Protein AF-A0A7N2MBX5-F1 (afdb_monomer_lite)

Secondary structure (DSSP, 8-state):
--SHHHHHHIIIIIS--S-TT---GGG---HHHHHHHHHHTTPEEEEEEEEEEETTTTEEEEES--SS--EEEEE------TT---

Radius of gyration: 18.16 Å; chains: 1; bounding box: 46×30×48 Å

Organism: Quercus lobata (NCBI:txid97700)

InterPro domains:
  IPR029063 S-adenosyl-L-methionine-dependent methyltransferase superfamily [G3DSA:3.40.50.150] (1-75)
  IPR029063 S-adenosyl-L-methionine-dependent methyltransferase superfamily [SSF53335] (4-70)

pLDDT: mean 77.27, std 16.81, range [38.38, 95.44]

Foldseek 3Di:
DPVAVVVVCCCVPVVVVDDPPPDDVVPDDDPVNVCVVCVVVQKHWDDKWDWDADPVVRDIDTHNDPPHHMDTDIDHDDPPPPPDDD

Structure (mmCIF, N/CA/C/O backbone):
data_AF-A0A7N2MBX5-F1
#
_entry.id   AF-A0A7N2MBX5-F1
#
loop_
_atom_site.group_PDB
_atom_site.id
_atom_site.type_symbol
_atom_site.label_atom_id
_atom_site.label_alt_id
_atom_site.label_comp_id
_atom_site.label_asym_id
_atom_site.label_entity_id
_atom_site.label_seq_id
_atom_site.pdbx_PDB_ins_code
_atom_site.Cartn_x
_atom_site.Cartn_y
_atom_site.Cartn_z
_atom_site.occupancy
_atom_site.B_iso_or_equiv
_atom_site.auth_seq_id
_atom_site.auth_comp_id
_atom_site.auth_asym_id
_atom_site.auth_atom_id
_atom_site.pdbx_PDB_model_num
ATOM 1 N N . MET A 1 1 ? 10.860 8.620 -3.571 1.00 45.50 1 MET A N 1
ATOM 2 C CA . MET A 1 1 ? 10.610 8.588 -5.034 1.00 45.50 1 MET A CA 1
ATOM 3 C C . MET A 1 1 ? 11.853 8.159 -5.837 1.00 45.50 1 MET A C 1
ATOM 5 O O . MET A 1 1 ? 12.306 8.912 -6.689 1.00 45.50 1 MET A O 1
ATOM 9 N N . ARG A 1 2 ? 12.468 6.991 -5.582 1.00 38.38 2 ARG A N 1
ATOM 10 C CA . ARG A 1 2 ? 13.639 6.539 -6.383 1.00 38.38 2 ARG A CA 1
ATOM 11 C C . ARG A 1 2 ? 13.613 5.064 -6.810 1.00 38.38 2 ARG A C 1
ATOM 13 O O . ARG A 1 2 ? 14.277 4.726 -7.776 1.00 38.38 2 ARG A O 1
ATOM 20 N N . SER A 1 3 ? 12.821 4.212 -6.167 1.00 44.28 3 SER A N 1
ATOM 21 C CA . SER A 1 3 ? 12.747 2.764 -6.438 1.00 44.28 3 SER A CA 1
ATOM 22 C C . SER A 1 3 ? 11.567 2.339 -7.334 1.00 44.28 3 SER A C 1
ATOM 24 O O . SER A 1 3 ? 11.576 1.237 -7.872 1.00 44.28 3 SER A O 1
ATOM 26 N N . TYR A 1 4 ? 10.583 3.219 -7.547 1.00 53.91 4 TYR A N 1
ATOM 27 C CA . TYR A 1 4 ? 9.318 2.926 -8.247 1.00 53.91 4 TYR A CA 1
ATOM 28 C C . TYR A 1 4 ? 9.466 2.796 -9.767 1.00 53.91 4 TYR A C 1
ATOM 30 O O . TYR A 1 4 ? 8.946 1.870 -10.388 1.00 53.91 4 TYR A O 1
ATOM 38 N N . ALA A 1 5 ? 10.222 3.716 -10.372 1.00 56.84 5 ALA A N 1
ATOM 39 C CA . ALA A 1 5 ? 10.408 3.744 -11.818 1.00 56.84 5 ALA A CA 1
ATOM 40 C C . ALA A 1 5 ? 11.153 2.503 -12.319 1.00 56.84 5 ALA A C 1
ATOM 42 O O . ALA A 1 5 ? 10.839 1.968 -13.377 1.00 56.84 5 ALA A O 1
ATOM 43 N N . THR A 1 6 ? 12.096 1.999 -11.526 1.00 58.12 6 THR A N 1
ATOM 44 C CA . THR A 1 6 ? 12.906 0.832 -11.876 1.00 58.12 6 THR A CA 1
ATOM 45 C C . THR A 1 6 ? 12.080 -0.455 -11.904 1.00 58.12 6 THR A C 1
ATOM 47 O O . THR A 1 6 ? 12.295 -1.285 -12.782 1.00 58.12 6 THR A O 1
ATOM 50 N N . ALA A 1 7 ? 11.112 -0.615 -10.993 1.00 63.28 7 ALA A N 1
ATOM 51 C CA . ALA A 1 7 ? 10.255 -1.801 -10.934 1.00 63.28 7 ALA A CA 1
ATOM 52 C C . ALA A 1 7 ? 9.264 -1.861 -12.109 1.00 63.28 7 ALA A C 1
ATOM 54 O O . ALA A 1 7 ? 9.115 -2.910 -12.735 1.00 63.28 7 ALA A O 1
ATOM 55 N N . ILE A 1 8 ? 8.650 -0.726 -12.457 1.00 60.72 8 ILE A N 1
ATOM 56 C CA . ILE A 1 8 ? 7.748 -0.620 -13.615 1.00 60.72 8 ILE A CA 1
ATOM 57 C C . ILE A 1 8 ? 8.524 -0.820 -14.918 1.00 60.72 8 ILE A C 1
ATOM 59 O O . ILE A 1 8 ? 8.106 -1.607 -15.763 1.00 60.72 8 ILE A O 1
ATOM 63 N N . VAL A 1 9 ? 9.695 -0.186 -15.062 1.00 63.06 9 VAL A N 1
ATOM 64 C CA . VAL A 1 9 ? 10.533 -0.366 -16.255 1.00 63.06 9 VAL A CA 1
ATOM 65 C C . VAL A 1 9 ? 11.017 -1.816 -16.373 1.00 63.06 9 VAL A C 1
ATOM 67 O O . VAL A 1 9 ? 11.013 -2.372 -17.467 1.00 63.06 9 VAL A O 1
ATOM 70 N N . ALA A 1 10 ? 11.364 -2.485 -15.270 1.00 63.53 10 ALA A N 1
ATOM 71 C CA . ALA A 1 10 ? 11.707 -3.906 -15.304 1.00 63.53 10 ALA A CA 1
ATOM 72 C C . ALA A 1 10 ? 10.513 -4.790 -15.724 1.00 63.53 10 ALA A C 1
ATOM 74 O O . ALA A 1 10 ? 10.673 -5.675 -16.565 1.00 63.53 10 ALA A O 1
ATOM 75 N N . ALA A 1 11 ? 9.310 -4.537 -15.202 1.00 62.59 11 ALA A N 1
ATOM 76 C CA . ALA A 1 11 ? 8.111 -5.312 -15.534 1.00 62.59 11 ALA A CA 1
ATOM 77 C C . ALA A 1 11 ? 7.625 -5.098 -16.983 1.00 62.59 11 ALA A C 1
ATOM 79 O O . ALA A 1 11 ? 7.274 -6.065 -17.663 1.00 62.59 11 ALA A O 1
ATOM 80 N N . GLU A 1 12 ? 7.641 -3.855 -17.476 1.00 60.78 12 GLU A N 1
ATOM 81 C CA . GLU A 1 12 ? 7.193 -3.507 -18.831 1.00 60.78 12 GLU A CA 1
ATOM 82 C C . GLU A 1 12 ? 8.250 -3.798 -19.910 1.00 60.78 12 GLU A C 1
ATOM 84 O O . GLU A 1 12 ? 7.901 -4.268 -20.993 1.00 60.78 12 GLU A O 1
ATOM 89 N N . TYR A 1 13 ? 9.539 -3.538 -19.641 1.00 56.22 13 TYR A N 1
ATOM 90 C CA . TYR A 1 13 ? 10.595 -3.590 -20.666 1.00 56.22 13 TYR A CA 1
ATOM 91 C C . TYR A 1 13 ? 11.498 -4.827 -20.585 1.00 56.22 13 TYR A C 1
ATOM 93 O O . TYR A 1 13 ? 12.033 -5.221 -21.620 1.00 56.22 13 TYR A O 1
ATOM 101 N N . LEU A 1 14 ? 11.681 -5.449 -19.410 1.00 59.00 14 LEU A N 1
ATOM 102 C CA . LEU A 1 14 ? 12.538 -6.641 -19.268 1.00 59.00 14 LEU A CA 1
ATOM 103 C C . LEU A 1 14 ? 11.746 -7.951 -19.199 1.00 59.00 14 LEU A C 1
ATOM 105 O O . LEU A 1 14 ? 12.218 -8.964 -19.708 1.00 59.00 14 LEU A O 1
ATOM 109 N N . LEU A 1 15 ? 10.557 -7.946 -18.589 1.00 61.97 15 LEU A N 1
ATOM 110 C CA . LEU A 1 15 ? 9.775 -9.166 -18.347 1.00 61.97 15 LEU A CA 1
ATOM 111 C C . LEU A 1 15 ? 8.607 -9.382 -19.328 1.00 61.97 15 LEU A C 1
ATOM 113 O O . LEU A 1 15 ? 8.069 -10.486 -19.365 1.00 61.97 15 LEU A O 1
ATOM 117 N N . LEU A 1 16 ? 8.231 -8.379 -20.139 1.00 58.81 16 LEU A N 1
ATOM 118 C CA . LEU A 1 16 ? 7.086 -8.426 -21.077 1.00 58.81 16 LEU A CA 1
ATOM 119 C C . LEU A 1 16 ? 5.747 -8.806 -20.412 1.00 58.81 16 LEU A C 1
ATOM 121 O O . LEU A 1 16 ? 4.846 -9.332 -21.064 1.00 58.81 16 LEU A O 1
ATOM 125 N N . TRP A 1 17 ? 5.589 -8.549 -19.114 1.00 62.91 17 TRP A N 1
ATOM 126 C CA . TRP A 1 17 ? 4.383 -8.941 -18.379 1.00 62.91 17 TRP A CA 1
ATOM 127 C C . TRP A 1 17 ? 3.183 -8.027 -18.649 1.00 62.91 17 TRP A C 1
ATOM 129 O O . TRP A 1 17 ? 2.054 -8.420 -18.361 1.00 62.91 17 TRP A O 1
ATOM 139 N N . LEU A 1 18 ? 3.403 -6.835 -19.218 1.00 54.38 18 LEU A N 1
ATOM 140 C CA . LEU A 1 18 ? 2.354 -5.856 -19.504 1.00 54.38 18 LEU A CA 1
ATOM 141 C C . LEU A 1 18 ? 2.566 -5.154 -20.864 1.00 54.38 18 LEU A C 1
ATOM 143 O O . LEU A 1 18 ? 3.713 -4.953 -21.277 1.00 54.38 18 LEU A O 1
ATOM 147 N N . PRO A 1 19 ? 1.485 -4.772 -21.578 1.00 52.50 19 PRO A N 1
ATOM 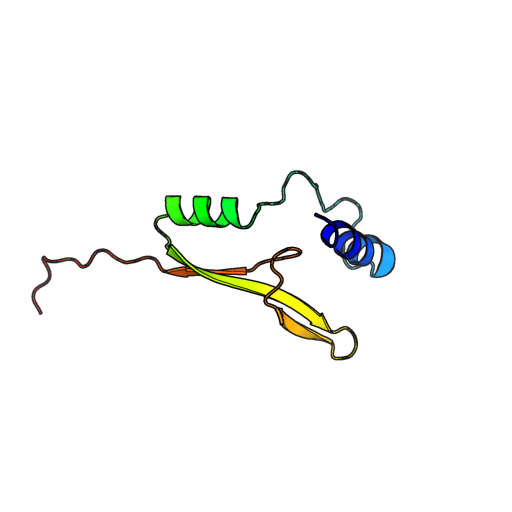148 C CA . PRO A 1 19 ? 1.559 -3.977 -22.804 1.00 52.50 19 PRO A CA 1
ATOM 149 C C . PRO A 1 19 ? 2.189 -2.598 -22.568 1.00 52.50 19 PRO A C 1
ATOM 151 O O . PRO A 1 19 ? 1.979 -1.969 -21.538 1.00 52.50 19 PRO A O 1
ATOM 154 N N . LYS A 1 20 ? 2.927 -2.087 -23.557 1.00 54.06 20 LYS A N 1
ATOM 155 C CA . LYS A 1 20 ? 3.594 -0.778 -23.467 1.00 54.06 20 LYS A CA 1
ATOM 156 C C . LYS A 1 20 ? 2.579 0.350 -23.237 1.00 54.06 20 LYS A C 1
ATOM 158 O O . LYS A 1 20 ? 1.621 0.466 -23.996 1.00 54.06 20 LYS A O 1
ATOM 163 N N . GLY A 1 21 ? 2.845 1.214 -22.254 1.00 58.78 21 GLY A N 1
ATOM 164 C CA . GLY A 1 21 ? 2.057 2.427 -22.000 1.00 58.78 21 GLY A CA 1
ATOM 165 C C . GLY A 1 21 ? 0.859 2.250 -21.062 1.00 58.78 21 GLY A C 1
ATOM 166 O O . GLY A 1 21 ? 0.041 3.158 -20.969 1.00 58.78 21 GLY A O 1
ATOM 167 N N . THR A 1 22 ? 0.740 1.116 -20.361 1.00 54.34 22 THR A N 1
ATOM 168 C CA . THR A 1 22 ? -0.342 0.891 -19.383 1.00 54.34 22 THR A CA 1
ATOM 169 C C . THR A 1 22 ? -0.192 1.673 -18.079 1.00 54.34 22 THR A C 1
ATOM 171 O O . THR A 1 22 ? -1.177 1.833 -17.363 1.00 54.34 22 THR A O 1
ATOM 174 N N . HIS A 1 23 ? 0.999 2.184 -17.759 1.00 56.69 23 HIS A N 1
ATOM 175 C CA . HIS A 1 23 ? 1.203 3.011 -16.571 1.00 56.69 23 HIS A CA 1
ATOM 176 C C . HIS A 1 23 ? 1.160 4.504 -16.914 1.00 56.69 23 HIS A C 1
ATOM 178 O O . HIS A 1 23 ? 2.163 5.107 -17.301 1.00 56.69 23 HIS A O 1
ATOM 184 N N . GLU A 1 24 ? -0.006 5.122 -16.720 1.00 57.12 24 GLU A N 1
ATOM 185 C CA . GLU A 1 24 ? -0.085 6.572 -16.558 1.00 57.12 24 GLU A CA 1
ATOM 186 C C . GLU A 1 24 ? 0.478 6.958 -15.181 1.00 57.12 24 GLU A C 1
ATOM 188 O O . GLU A 1 24 ? -0.119 6.689 -14.138 1.00 57.12 24 GLU A O 1
ATOM 193 N N . TRP A 1 25 ? 1.638 7.616 -15.180 1.00 51.69 25 TRP A N 1
ATOM 194 C CA . TRP A 1 25 ? 2.335 8.115 -13.987 1.00 51.69 25 TRP A CA 1
ATOM 195 C C . TRP A 1 25 ? 1.484 9.045 -13.103 1.00 51.69 25 TRP A C 1
ATOM 197 O O . TRP A 1 25 ? 1.758 9.185 -11.915 1.00 51.69 25 TRP A O 1
ATOM 207 N N . SER A 1 26 ? 0.451 9.660 -13.677 1.00 51.91 26 SER A N 1
ATOM 208 C CA . SER A 1 26 ? -0.509 10.575 -13.048 1.00 51.91 26 SER A CA 1
ATOM 209 C C . SER A 1 26 ? -1.577 9.893 -12.190 1.00 51.91 26 SER A C 1
ATOM 211 O O . SER A 1 26 ? -2.242 10.576 -11.419 1.00 51.91 26 SER A O 1
ATOM 213 N N . SER A 1 27 ? -1.761 8.576 -12.309 1.00 58.44 27 SER A N 1
ATOM 214 C CA . SER A 1 27 ? -2.857 7.854 -11.640 1.00 58.44 27 SER A CA 1
ATOM 215 C C . SER A 1 27 ? -2.447 7.168 -10.330 1.00 58.44 27 SER A C 1
ATOM 217 O O . SER A 1 27 ? -3.226 6.401 -9.763 1.00 58.44 27 SER A O 1
ATOM 219 N N . PHE A 1 28 ? -1.226 7.406 -9.842 1.00 67.12 28 PHE A N 1
ATOM 220 C CA . PHE A 1 28 ? -0.721 6.727 -8.651 1.00 67.12 28 PHE A CA 1
ATOM 221 C C . PHE A 1 28 ? -1.089 7.459 -7.365 1.00 67.12 28 PHE A C 1
ATOM 223 O O . PHE A 1 28 ? -0.542 8.508 -7.040 1.00 67.12 28 PHE A O 1
ATOM 230 N N . LEU A 1 29 ? -2.000 6.833 -6.625 1.00 79.81 29 LEU A N 1
ATOM 231 C CA . LEU A 1 29 ? -2.383 7.199 -5.270 1.00 79.81 29 LEU A CA 1
ATOM 232 C C . LEU A 1 29 ? -1.197 7.010 -4.311 1.00 79.81 29 LEU A C 1
ATOM 234 O O . LEU A 1 29 ? -0.525 5.979 -4.347 1.00 79.81 29 LEU A O 1
ATOM 238 N N . THR A 1 30 ? -0.952 7.978 -3.435 1.00 86.88 30 THR A N 1
ATOM 239 C CA . THR A 1 30 ? 0.001 7.855 -2.321 1.00 86.88 30 THR A CA 1
ATOM 240 C C . THR A 1 30 ? -0.614 7.103 -1.130 1.00 86.88 30 THR A C 1
ATOM 242 O O . THR A 1 30 ? -1.843 7.060 -0.993 1.00 86.88 30 THR A O 1
ATOM 245 N N . PRO A 1 31 ? 0.201 6.522 -0.227 1.00 89.00 31 PRO A N 1
ATOM 246 C CA . PRO A 1 31 ? -0.290 5.940 1.024 1.00 89.00 31 PRO A CA 1
ATOM 247 C C . PRO A 1 31 ? -1.167 6.901 1.836 1.00 89.00 31 PRO A C 1
ATOM 249 O O . PRO A 1 31 ? -2.214 6.512 2.353 1.00 89.00 31 PRO A O 1
ATOM 252 N N . GLU A 1 32 ? -0.766 8.168 1.918 1.00 90.12 32 GLU A N 1
ATOM 253 C CA . GLU A 1 32 ? -1.474 9.212 2.653 1.00 90.12 32 GLU A CA 1
ATOM 254 C C . GLU A 1 32 ? -2.832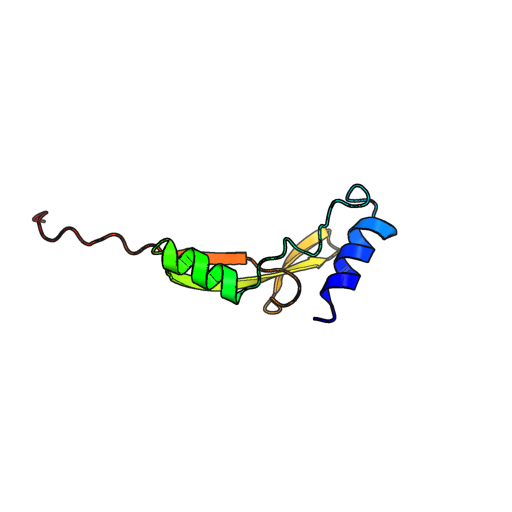 9.522 2.016 1.00 90.12 32 GLU A C 1
ATOM 256 O O . GLU A 1 32 ? -3.844 9.597 2.717 1.00 90.12 32 GLU A O 1
ATOM 261 N N . GLU A 1 33 ? -2.891 9.639 0.688 1.00 90.44 33 GLU A N 1
ATOM 262 C CA . GLU A 1 33 ? -4.154 9.837 -0.026 1.00 90.44 33 GLU A CA 1
ATOM 263 C C . GLU A 1 33 ? -5.080 8.625 0.116 1.00 90.44 33 GLU A C 1
ATOM 265 O O . GLU A 1 33 ? -6.283 8.802 0.314 1.00 90.44 33 GLU A O 1
ATOM 270 N N . LEU A 1 34 ? -4.546 7.396 0.098 1.00 91.00 34 LEU A N 1
ATOM 271 C CA . LEU A 1 34 ? -5.345 6.199 0.370 1.00 91.00 34 LEU A CA 1
ATOM 272 C C . LEU A 1 34 ? -5.955 6.247 1.774 1.00 91.00 34 LEU A C 1
ATOM 274 O O . LEU A 1 34 ? -7.145 5.967 1.935 1.00 91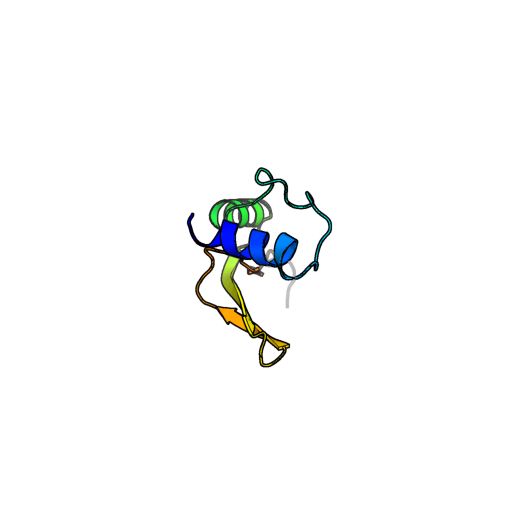.00 34 LEU A O 1
ATOM 278 N N . VAL A 1 35 ? -5.167 6.613 2.789 1.00 93.44 35 VAL A N 1
ATOM 279 C CA . VAL A 1 35 ? -5.663 6.754 4.164 1.00 93.44 35 VAL A CA 1
ATOM 280 C C . VAL A 1 35 ? -6.796 7.776 4.220 1.00 93.44 35 VAL A C 1
ATOM 282 O O . VAL A 1 35 ? -7.836 7.480 4.806 1.00 93.44 35 VAL A O 1
ATOM 285 N N . LEU A 1 36 ? -6.640 8.933 3.574 1.00 94.19 36 LEU A N 1
ATOM 286 C CA . LEU A 1 36 ? -7.675 9.969 3.532 1.00 94.19 36 LEU A CA 1
ATOM 287 C C . LEU A 1 36 ? -8.954 9.485 2.834 1.00 94.19 36 LEU A C 1
ATOM 289 O O . LEU A 1 36 ? -10.051 9.699 3.349 1.00 94.19 36 LEU A O 1
ATOM 293 N N . ILE A 1 37 ? -8.838 8.792 1.698 1.00 93.31 37 ILE A N 1
ATOM 294 C CA . ILE A 1 37 ? -9.988 8.210 0.986 1.00 93.31 37 ILE A CA 1
ATOM 295 C C . ILE A 1 37 ? -10.729 7.210 1.882 1.00 93.31 37 ILE A C 1
ATOM 297 O O . ILE A 1 37 ? -11.955 7.269 2.003 1.00 93.31 37 ILE A O 1
ATOM 301 N N . LEU A 1 38 ? -9.997 6.312 2.546 1.00 93.38 38 LEU A N 1
ATOM 302 C CA . LEU A 1 38 ? -10.583 5.313 3.438 1.00 93.38 38 LEU A CA 1
ATOM 303 C C . LEU A 1 38 ? -11.240 5.966 4.662 1.00 93.38 38 LEU A C 1
ATOM 305 O O . LEU A 1 38 ? -12.353 5.591 5.032 1.00 93.38 38 LEU A O 1
ATOM 309 N N . GLN A 1 39 ? -10.613 6.989 5.243 1.00 92.31 39 GLN A N 1
ATOM 310 C CA . GLN A 1 39 ? -11.185 7.757 6.349 1.00 92.31 39 GLN A CA 1
ATOM 311 C C . GLN A 1 39 ? -12.493 8.449 5.951 1.00 92.31 39 GLN A C 1
ATOM 313 O O . GLN A 1 39 ? -13.481 8.324 6.676 1.00 92.31 39 GLN A O 1
ATOM 318 N N . HIS A 1 40 ? -12.548 9.097 4.782 1.00 93.75 40 HIS A N 1
ATOM 319 C CA . HIS A 1 40 ? -13.788 9.676 4.251 1.00 93.75 40 HIS A CA 1
ATOM 320 C C . HIS A 1 40 ? -14.881 8.620 4.018 1.00 93.75 40 HIS A C 1
ATOM 322 O O . HIS A 1 40 ? -16.067 8.901 4.182 1.00 93.75 40 HIS A O 1
ATOM 328 N N . ALA A 1 41 ? -14.497 7.378 3.716 1.00 92.25 41 ALA A N 1
ATOM 329 C CA . ALA A 1 41 ? -15.407 6.238 3.611 1.00 92.25 41 ALA A CA 1
ATOM 330 C C . ALA A 1 41 ? -15.796 5.608 4.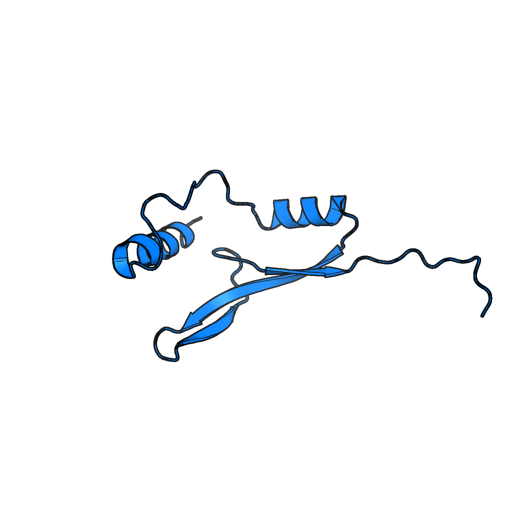971 1.00 92.25 41 ALA A C 1
ATOM 332 O O . ALA A 1 41 ? -16.466 4.571 5.006 1.00 92.25 41 ALA A O 1
ATOM 333 N N . ASN A 1 42 ? -15.435 6.232 6.100 1.00 93.00 42 ASN A N 1
ATOM 334 C CA . ASN A 1 42 ? -15.630 5.728 7.467 1.00 93.00 42 ASN A CA 1
ATOM 335 C C . ASN A 1 42 ? -14.888 4.409 7.765 1.00 93.00 42 ASN A C 1
ATOM 337 O O . ASN A 1 42 ? -15.331 3.603 8.590 1.00 93.00 42 ASN A O 1
ATOM 341 N N . LEU A 1 43 ? -13.760 4.175 7.096 1.00 94.25 43 LEU A N 1
ATOM 342 C CA . LEU A 1 43 ? -12.844 3.070 7.365 1.00 94.25 43 LEU A CA 1
ATOM 343 C C . LEU A 1 43 ? -11.629 3.595 8.135 1.00 94.25 43 LEU A C 1
ATOM 345 O O . LEU A 1 43 ? -11.027 4.604 7.783 1.00 94.25 43 LEU A O 1
ATOM 349 N N . THR A 1 44 ? -11.241 2.891 9.194 1.00 94.44 44 THR A N 1
ATOM 350 C CA . THR A 1 44 ? -9.982 3.146 9.902 1.00 94.44 44 THR A CA 1
ATOM 351 C C . THR A 1 44 ? -8.935 2.163 9.409 1.00 94.44 44 THR A C 1
ATOM 353 O O . THR A 1 44 ? -9.104 0.956 9.604 1.00 94.44 44 THR A O 1
ATOM 356 N N . VAL A 1 45 ? -7.861 2.670 8.803 1.00 94.44 45 VAL A N 1
ATOM 357 C CA . VAL A 1 45 ? -6.687 1.866 8.437 1.00 94.44 45 VAL A CA 1
ATOM 358 C C . VAL A 1 45 ? -6.008 1.371 9.714 1.00 94.44 45 VAL A C 1
ATOM 360 O O . VAL A 1 45 ? -5.777 2.144 10.642 1.00 94.44 45 VAL A O 1
ATOM 363 N N . ARG A 1 46 ? -5.755 0.065 9.786 1.00 95.38 46 ARG A N 1
ATOM 364 C CA . ARG A 1 46 ? -5.107 -0.609 10.920 1.00 95.38 46 ARG A CA 1
ATOM 365 C C . ARG A 1 46 ? -3.667 -0.962 10.619 1.00 95.38 46 ARG A C 1
ATOM 367 O O . ARG A 1 46 ? -2.829 -0.850 11.503 1.00 95.38 46 ARG A O 1
ATOM 374 N N . GLU A 1 47 ? -3.412 -1.371 9.388 1.00 94.06 47 GLU A N 1
ATOM 375 C CA . GLU A 1 47 ? -2.109 -1.843 8.954 1.00 94.06 47 GLU A CA 1
ATOM 376 C C . GLU A 1 47 ? -1.926 -1.539 7.471 1.00 94.06 47 GLU A C 1
ATOM 378 O O . GLU A 1 47 ? -2.897 -1.491 6.706 1.00 94.06 47 GLU A O 1
ATOM 383 N N . MET A 1 48 ? -0.675 -1.326 7.081 1.00 94.88 48 MET A N 1
ATOM 384 C CA . MET A 1 48 ? -0.266 -1.187 5.696 1.00 94.88 48 MET A CA 1
ATOM 385 C C . MET A 1 48 ? 1.061 -1.912 5.509 1.00 94.88 48 MET A C 1
ATOM 387 O O . MET A 1 48 ? 1.930 -1.827 6.372 1.00 94.88 48 MET A O 1
ATOM 391 N N . ALA A 1 49 ? 1.206 -2.604 4.387 1.00 95.44 49 ALA A N 1
ATOM 392 C CA . ALA A 1 49 ? 2.427 -3.314 4.036 1.00 95.44 49 ALA A CA 1
ATOM 393 C C . ALA A 1 49 ? 2.676 -3.210 2.532 1.00 95.44 49 ALA A C 1
ATOM 395 O O . ALA A 1 49 ? 1.733 -3.102 1.748 1.00 95.44 49 ALA A O 1
ATOM 396 N N . GLY A 1 50 ? 3.938 -3.258 2.129 1.00 92.81 50 GLY A N 1
ATOM 397 C CA . GLY A 1 50 ? 4.322 -3.558 0.759 1.00 92.81 50 GLY A CA 1
ATOM 398 C C . GLY A 1 50 ? 4.365 -5.065 0.526 1.00 92.81 50 GLY A C 1
ATOM 399 O O . GLY A 1 50 ? 4.148 -5.882 1.424 1.00 92.81 50 GLY A O 1
ATOM 400 N N . PHE A 1 51 ? 4.675 -5.454 -0.698 1.00 92.38 51 PHE A N 1
ATOM 401 C CA . PHE A 1 51 ? 4.889 -6.837 -1.077 1.00 92.38 51 PHE A CA 1
ATOM 402 C C . PHE A 1 51 ? 6.003 -6.948 -2.120 1.00 92.38 51 PHE A C 1
ATOM 404 O O . PHE A 1 51 ? 6.199 -6.082 -2.976 1.00 92.38 51 PHE A O 1
ATOM 411 N N . VAL A 1 52 ? 6.767 -8.032 -2.026 1.00 90.12 52 VAL A N 1
ATOM 412 C CA . VAL A 1 52 ? 7.957 -8.286 -2.842 1.00 90.12 52 VAL A CA 1
ATOM 413 C C . VAL A 1 52 ? 7.833 -9.657 -3.489 1.00 90.12 52 VAL A C 1
ATOM 415 O O . VAL A 1 52 ? 7.415 -10.624 -2.851 1.00 90.12 52 VAL A O 1
ATOM 418 N N . TYR A 1 53 ? 8.202 -9.736 -4.766 1.00 85.00 53 TYR A N 1
ATOM 419 C CA . TYR A 1 53 ? 8.261 -10.985 -5.513 1.00 85.00 53 TYR A CA 1
ATOM 420 C C . TYR A 1 53 ? 9.670 -11.564 -5.482 1.00 85.00 53 TYR A C 1
ATOM 422 O O . TYR A 1 53 ? 10.641 -10.880 -5.810 1.00 85.00 53 TYR A O 1
ATOM 430 N N . ASN A 1 54 ? 9.779 -12.844 -5.145 1.00 87.56 54 ASN A N 1
ATOM 431 C CA . ASN A 1 54 ? 11.013 -13.599 -5.276 1.00 87.56 54 ASN A CA 1
ATOM 432 C C . ASN A 1 54 ? 10.997 -14.391 -6.599 1.00 87.56 54 ASN A C 1
ATOM 434 O O . ASN A 1 54 ? 10.293 -15.400 -6.685 1.00 87.56 54 ASN A O 1
ATOM 438 N N . PRO A 1 55 ? 11.796 -14.005 -7.612 1.00 83.06 55 PRO A N 1
ATOM 439 C CA . PRO A 1 55 ? 11.799 -14.672 -8.914 1.00 83.06 55 PRO A CA 1
ATOM 440 C C . PRO A 1 55 ? 12.406 -16.078 -8.887 1.00 83.06 55 PRO A C 1
ATOM 442 O O . PRO A 1 55 ? 12.091 -16.882 -9.756 1.00 83.06 55 PRO A O 1
ATOM 445 N N . LEU A 1 56 ? 13.247 -16.396 -7.897 1.00 90.94 56 LEU A N 1
ATOM 446 C CA . LEU A 1 56 ? 13.861 -17.720 -7.772 1.00 90.94 56 LEU A CA 1
ATOM 447 C C . LEU A 1 56 ? 12.869 -18.753 -7.237 1.00 90.94 56 LEU A C 1
ATOM 449 O O . LEU A 1 56 ? 12.899 -19.910 -7.641 1.00 90.94 56 LEU A O 1
ATOM 453 N N . THR A 1 57 ? 12.001 -18.341 -6.311 1.00 93.25 57 THR A N 1
ATOM 454 C CA . THR A 1 57 ? 11.004 -19.233 -5.697 1.00 93.25 57 THR A CA 1
ATOM 455 C C . THR A 1 57 ? 9.610 -19.079 -6.297 1.00 93.25 57 THR A C 1
ATOM 457 O O . THR A 1 57 ? 8.742 -19.908 -6.030 1.00 93.25 57 THR A O 1
ATOM 460 N N . GLY A 1 58 ? 9.382 -18.027 -7.087 1.00 89.69 58 GLY A N 1
ATOM 461 C CA . GLY A 1 58 ? 8.083 -17.687 -7.658 1.00 89.69 58 GLY A CA 1
ATOM 462 C C . GLY A 1 58 ? 7.047 -17.245 -6.622 1.00 89.69 58 GLY A C 1
ATOM 463 O O . GLY A 1 58 ? 5.849 -17.378 -6.862 1.00 89.69 58 GLY A O 1
ATOM 464 N N . ARG A 1 59 ? 7.478 -16.778 -5.443 1.00 92.88 59 ARG A N 1
ATOM 465 C CA . ARG A 1 59 ? 6.590 -16.466 -4.312 1.00 92.88 59 ARG A CA 1
ATOM 466 C C . ARG A 1 59 ? 6.548 -14.977 -4.005 1.00 92.88 59 ARG A C 1
ATOM 468 O O . ARG A 1 59 ? 7.552 -14.281 -4.132 1.00 92.88 59 ARG A O 1
ATOM 475 N N . TRP A 1 60 ? 5.391 -14.529 -3.532 1.00 93.56 60 TRP A N 1
ATOM 476 C CA . TRP A 1 60 ? 5.196 -13.200 -2.962 1.00 93.56 60 TRP A CA 1
ATOM 477 C C . TRP A 1 60 ? 5.317 -13.245 -1.438 1.00 93.56 60 TRP A C 1
ATOM 479 O O . TRP A 1 60 ? 4.883 -14.211 -0.806 1.00 93.56 60 TRP A O 1
ATOM 489 N N . SER A 1 61 ? 5.877 -12.194 -0.850 1.00 93.75 61 SER A N 1
ATOM 490 C CA . SER A 1 61 ? 5.929 -11.980 0.599 1.00 93.75 61 SER A CA 1
ATOM 491 C C . SER A 1 61 ? 5.571 -10.540 0.944 1.00 93.75 61 SER A C 1
ATOM 493 O O . SER A 1 61 ? 5.826 -9.640 0.144 1.00 93.75 61 SER A O 1
ATOM 495 N N . LEU A 1 62 ? 5.024 -10.319 2.141 1.00 95.44 62 LEU A N 1
ATOM 496 C CA . LEU A 1 62 ? 4.841 -8.971 2.680 1.00 95.44 62 LEU A CA 1
ATOM 497 C C . LEU A 1 62 ? 6.196 -8.317 2.979 1.00 95.44 62 LEU A C 1
ATOM 499 O O . LEU A 1 62 ? 7.201 -8.998 3.192 1.00 95.44 62 LEU A O 1
ATOM 503 N N . SER A 1 63 ? 6.209 -6.992 2.969 1.00 92.12 63 SER A N 1
ATOM 504 C CA . SER A 1 63 ? 7.369 -6.153 3.238 1.00 92.12 63 SER A CA 1
ATOM 505 C C . SER A 1 63 ? 6.943 -4.908 4.002 1.00 92.12 63 SER A C 1
ATOM 507 O O . SER A 1 63 ? 5.855 -4.384 3.781 1.00 92.12 63 SER A O 1
ATOM 509 N N . ASP A 1 64 ? 7.829 -4.396 4.848 1.00 92.69 64 ASP A N 1
ATOM 510 C CA . ASP A 1 64 ? 7.623 -3.118 5.533 1.00 92.69 64 ASP A CA 1
ATOM 511 C C . ASP A 1 64 ? 7.877 -1.908 4.606 1.00 92.69 64 ASP A C 1
ATOM 513 O O . ASP A 1 64 ? 7.558 -0.773 4.958 1.00 92.69 64 ASP A O 1
ATOM 517 N N . ASP A 1 65 ? 8.439 -2.124 3.407 1.00 89.25 65 ASP A N 1
ATOM 518 C CA . ASP A 1 65 ? 8.681 -1.059 2.431 1.00 89.25 65 ASP A CA 1
ATOM 519 C C . ASP A 1 65 ? 7.438 -0.784 1.572 1.00 89.25 65 ASP A C 1
ATOM 521 O O . ASP A 1 65 ? 7.180 -1.448 0.567 1.00 89.25 65 ASP A O 1
ATOM 5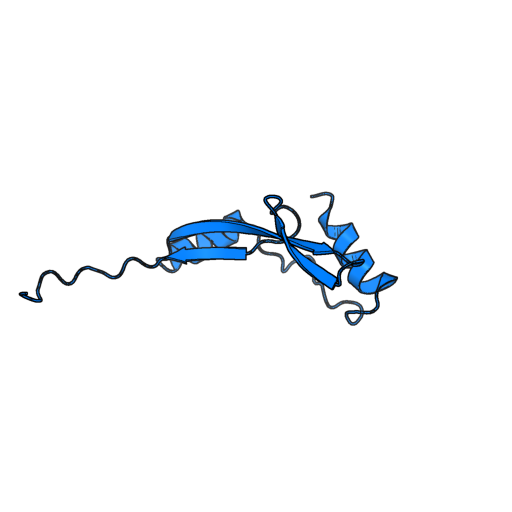25 N N . ILE A 1 66 ? 6.690 0.250 1.956 1.00 88.75 66 ILE A N 1
ATOM 526 C CA . ILE A 1 66 ? 5.508 0.742 1.230 1.00 88.75 66 ILE A CA 1
ATOM 527 C C . ILE A 1 66 ? 5.842 1.757 0.125 1.00 88.75 66 ILE A C 1
ATOM 529 O O . ILE A 1 66 ? 4.945 2.301 -0.519 1.00 88.75 66 ILE A O 1
ATOM 533 N N . SER A 1 67 ? 7.125 2.062 -0.103 1.00 81.75 67 SER A N 1
ATOM 534 C CA . SER A 1 67 ? 7.527 3.140 -1.015 1.00 81.75 67 SER A CA 1
ATOM 535 C C . SER A 1 67 ? 7.347 2.800 -2.495 1.00 81.75 67 SER A C 1
ATOM 537 O O . SER A 1 67 ? 7.403 3.714 -3.320 1.00 81.75 67 SER A O 1
ATOM 539 N N . VAL A 1 68 ? 7.157 1.512 -2.823 1.00 77.75 68 VAL A N 1
ATOM 540 C CA . VAL A 1 68 ? 7.033 0.972 -4.194 1.00 77.75 68 VAL A CA 1
ATOM 541 C C . VAL A 1 68 ? 5.669 0.349 -4.478 1.00 77.75 68 VAL A C 1
ATOM 543 O O . VAL A 1 68 ? 5.201 0.340 -5.606 1.00 77.75 68 VAL A O 1
ATOM 546 N N . ASN A 1 69 ? 5.012 -0.212 -3.482 1.00 85.88 69 ASN A N 1
ATOM 547 C CA . ASN A 1 69 ? 3.652 -0.715 -3.591 1.00 85.88 69 ASN A CA 1
ATOM 548 C C . ASN A 1 69 ? 3.105 -0.853 -2.176 1.00 85.88 69 ASN A C 1
ATOM 550 O O . ASN A 1 69 ? 3.877 -0.912 -1.221 1.00 85.88 69 ASN A O 1
ATOM 554 N N . PHE A 1 70 ? 1.787 -0.882 -2.042 1.00 90.50 70 PHE A N 1
ATOM 555 C CA . PHE A 1 70 ? 1.174 -1.020 -0.734 1.00 90.50 70 PHE A CA 1
ATOM 556 C C . PHE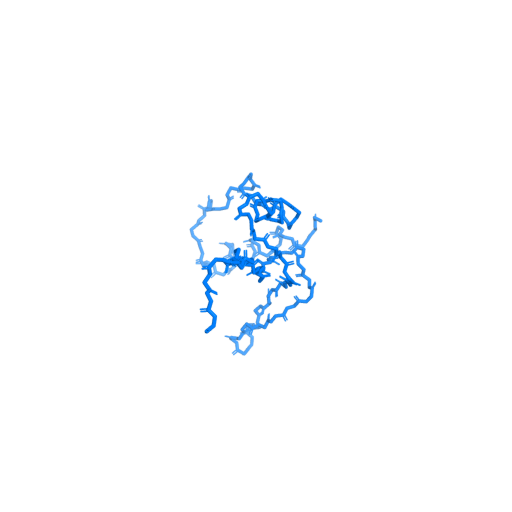 A 1 70 ? -0.191 -1.696 -0.820 1.00 90.50 70 PHE A C 1
ATOM 558 O O . PHE A 1 70 ? -0.929 -1.552 -1.795 1.00 90.50 70 PHE A O 1
ATOM 565 N N . ILE A 1 71 ? -0.525 -2.421 0.242 1.00 93.12 71 ILE A N 1
ATOM 566 C CA . ILE A 1 71 ? -1.852 -2.930 0.566 1.00 93.12 71 ILE A CA 1
ATOM 567 C C . ILE A 1 71 ? -2.227 -2.417 1.956 1.00 93.12 71 ILE A C 1
ATOM 569 O O . ILE A 1 71 ? -1.373 -2.338 2.838 1.00 93.12 71 ILE A O 1
ATOM 573 N N . ALA A 1 72 ? -3.495 -2.060 2.160 1.00 94.06 72 ALA A N 1
ATOM 574 C CA . ALA A 1 72 ? -3.994 -1.573 3.441 1.00 94.06 72 ALA A CA 1
ATOM 575 C C . ALA A 1 72 ? -5.090 -2.491 3.988 1.00 94.06 72 ALA A C 1
ATOM 577 O O . ALA A 1 72 ? -6.028 -2.854 3.275 1.00 94.06 72 ALA A O 1
ATOM 578 N N . PHE A 1 73 ? -5.003 -2.811 5.276 1.00 94.62 73 PHE A N 1
ATOM 579 C CA . PHE A 1 73 ? -6.072 -3.459 6.024 1.00 94.62 73 PHE A CA 1
ATOM 580 C C . PHE A 1 73 ? -6.829 -2.406 6.836 1.00 94.62 73 PHE A C 1
ATOM 582 O O . PHE A 1 73 ? -6.249 -1.689 7.655 1.00 94.62 73 PHE A O 1
ATOM 589 N N . GLY A 1 74 ? -8.138 -2.298 6.604 1.00 93.94 74 GLY A N 1
ATOM 590 C CA . GLY A 1 74 ? -9.004 -1.314 7.244 1.00 93.94 74 GLY A CA 1
ATOM 591 C C . GLY A 1 74 ? -10.235 -1.948 7.878 1.00 93.94 74 GLY A C 1
ATOM 592 O O . GLY A 1 74 ? -10.770 -2.940 7.392 1.00 93.94 74 GLY A O 1
ATOM 593 N N . THR A 1 75 ? -10.714 -1.346 8.963 1.00 94.75 75 THR A N 1
ATOM 594 C CA . THR A 1 75 ? -11.925 -1.787 9.670 1.00 94.75 75 THR A CA 1
ATOM 595 C C . THR A 1 75 ? -12.965 -0.679 9.680 1.00 94.75 75 THR A C 1
ATOM 597 O O . THR A 1 75 ? -12.631 0.472 9.967 1.00 94.75 75 THR A O 1
ATOM 600 N N . LYS A 1 76 ? -14.229 -1.024 9.423 1.00 91.56 76 LYS A N 1
ATOM 601 C CA . LYS A 1 76 ? -15.367 -0.130 9.650 1.00 91.56 76 LYS A CA 1
ATOM 602 C C . LYS A 1 76 ? -15.958 -0.451 11.011 1.00 91.56 76 LYS A C 1
ATOM 604 O O . LYS A 1 76 ? -16.393 -1.578 11.242 1.00 91.56 76 LYS A O 1
ATOM 609 N N . LYS A 1 77 ? -15.989 0.524 11.918 1.00 80.94 77 LYS A N 1
ATOM 610 C CA . LYS A 1 77 ? -16.743 0.355 13.159 1.00 80.94 77 LYS A CA 1
ATOM 611 C C . LYS A 1 77 ? -18.220 0.485 12.806 1.00 80.94 77 LYS A C 1
ATOM 613 O O . LYS A 1 77 ? -18.667 1.563 12.422 1.00 80.94 77 LYS A O 1
ATOM 618 N N . LEU A 1 78 ? -18.962 -0.616 12.882 1.00 75.56 78 LEU A N 1
ATOM 619 C CA . LEU A 1 78 ? -20.414 -0.539 12.794 1.00 75.56 78 LEU A CA 1
ATOM 620 C C . LEU A 1 78 ? -20.920 0.266 14.002 1.00 75.56 78 LEU A C 1
ATOM 622 O O . LEU A 1 78 ? -20.381 0.100 15.105 1.00 75.56 78 LEU A O 1
ATOM 626 N N . PRO A 1 79 ? -21.907 1.159 13.818 1.00 69.38 79 PRO A N 1
ATOM 627 C CA . PRO A 1 79 ? -22.567 1.771 14.953 1.00 69.38 79 PRO A CA 1
ATOM 628 C C . PRO A 1 79 ? -23.120 0.648 15.831 1.00 69.38 79 PRO A C 1
ATOM 630 O O . PRO A 1 79 ? -23.819 -0.237 15.343 1.00 69.38 79 PRO A O 1
ATOM 633 N N . ILE A 1 80 ? -22.772 0.667 17.118 1.00 69.00 80 ILE A N 1
ATOM 634 C CA . ILE A 1 80 ? -23.461 -0.170 18.096 1.00 69.00 80 ILE A CA 1
ATOM 635 C C . ILE A 1 80 ? -24.874 0.395 18.164 1.00 69.00 80 ILE A C 1
ATOM 637 O O . ILE A 1 80 ? -25.055 1.519 18.642 1.00 69.00 80 ILE A O 1
ATOM 641 N N . ASP A 1 81 ? -25.848 -0.345 17.642 1.00 68.38 81 ASP A N 1
ATOM 642 C CA . ASP A 1 81 ? -27.247 -0.003 17.840 1.00 68.38 81 ASP A CA 1
ATOM 643 C C . ASP A 1 81 ? -27.566 -0.176 19.328 1.00 68.38 81 ASP A C 1
ATOM 645 O O . ASP A 1 81 ? -27.658 -1.287 19.845 1.00 68.38 81 ASP A O 1
ATOM 649 N N . LYS A 1 82 ? -27.663 0.949 20.040 1.00 64.25 82 LYS A N 1
ATOM 650 C CA . LYS A 1 82 ? -27.975 0.975 21.472 1.00 64.25 82 LYS A CA 1
ATOM 651 C C . LYS A 1 82 ? -29.450 0.660 21.760 1.00 64.25 82 LYS A C 1
ATOM 653 O O . LYS A 1 82 ? -29.811 0.606 22.931 1.00 64.25 82 LYS A O 1
ATOM 658 N N . ASN A 1 83 ? -30.283 0.473 20.732 1.00 67.62 83 ASN A N 1
ATOM 659 C CA . ASN A 1 83 ? -31.716 0.213 20.867 1.00 67.62 83 ASN A CA 1
ATOM 660 C C . ASN A 1 83 ? -32.097 -1.270 20.726 1.00 67.62 83 ASN A C 1
ATOM 662 O O . ASN A 1 83 ? -33.283 -1.583 20.796 1.00 67.62 83 ASN A O 1
ATOM 666 N N . ILE A 1 84 ? -31.135 -2.184 20.553 1.00 62.53 84 ILE A N 1
ATOM 667 C CA . ILE A 1 84 ? -31.399 -3.631 20.558 1.00 62.53 84 ILE A CA 1
ATOM 668 C C . ILE A 1 84 ? -31.108 -4.167 21.970 1.00 62.53 84 ILE A C 1
ATOM 670 O O . ILE A 1 84 ? -29.937 -4.223 22.357 1.00 62.53 84 ILE A O 1
ATOM 674 N N . PRO A 1 85 ? -32.131 -4.526 22.769 1.00 56.75 85 PRO A N 1
ATOM 675 C CA . PRO A 1 85 ? -31.905 -5.207 24.039 1.00 56.75 85 PRO A CA 1
ATOM 676 C C . PRO A 1 85 ? -31.343 -6.619 23.794 1.00 56.75 85 PRO A C 1
ATOM 678 O O . PRO A 1 85 ? -31.709 -7.267 22.812 1.00 56.75 85 PRO A O 1
ATOM 681 N N . LEU A 1 86 ? -30.434 -7.050 24.679 1.00 67.19 86 LEU A N 1
ATOM 682 C CA . LEU A 1 86 ? -29.886 -8.415 24.743 1.00 67.19 86 LEU A CA 1
ATOM 683 C C . LEU A 1 86 ? -30.965 -9.451 25.078 1.00 67.19 86 LEU A C 1
ATOM 685 O O . LEU A 1 86 ? -31.856 -9.117 25.894 1.00 67.19 86 LEU A O 1
#

Sequence (86 aa):
MRSYATAIVAAEYLLLWLPKGTHEWSSFLTPEELVLILQHANLTVREMAGFVYNPLTGRWSLSDDISVNFIAFGTKKLPIDKNIPL